Protein AF-A0A6A6X200-F1 (afdb_monomer_lite)

Structure (mmCIF, N/CA/C/O backbone):
data_AF-A0A6A6X20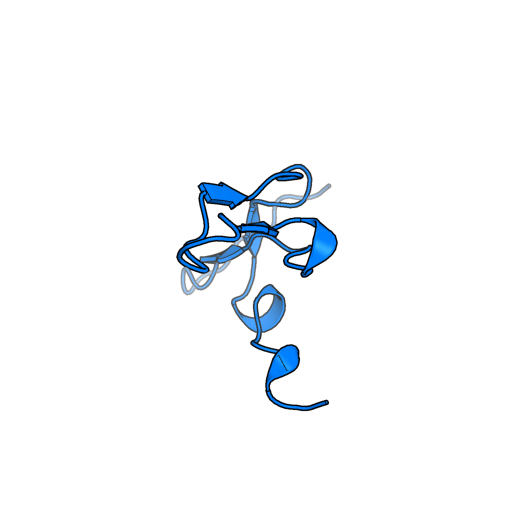0-F1
#
_entry.id   AF-A0A6A6X200-F1
#
loop_
_atom_site.group_PDB
_atom_site.id
_atom_site.type_symbol
_atom_site.label_atom_id
_atom_site.label_alt_id
_atom_site.label_comp_id
_atom_site.label_asym_id
_atom_site.label_entity_id
_atom_site.label_seq_id
_atom_site.pdbx_PDB_ins_code
_atom_site.Cartn_x
_atom_site.Cartn_y
_atom_site.Cartn_z
_atom_site.occupancy
_atom_site.B_iso_or_equiv
_atom_site.auth_seq_id
_atom_site.auth_comp_id
_atom_site.auth_asym_id
_atom_site.auth_atom_id
_atom_site.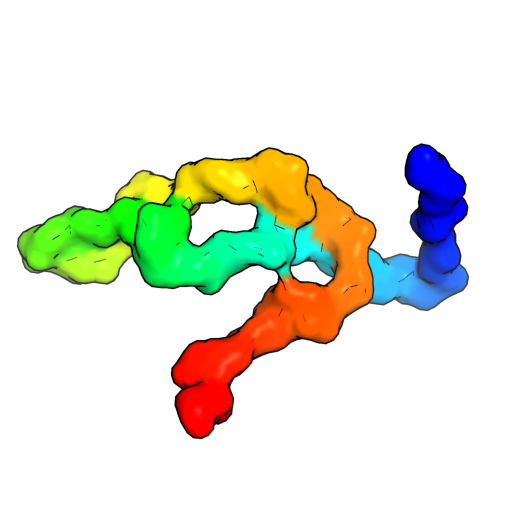pdbx_PDB_model_num
ATOM 1 N N . TRP A 1 1 ? 5.899 7.939 -21.689 1.00 67.62 1 TRP A N 1
ATOM 2 C CA . TRP A 1 1 ? 6.723 7.042 -20.852 1.00 67.62 1 TRP A CA 1
ATOM 3 C C . TRP A 1 1 ? 7.102 5.820 -21.675 1.00 67.62 1 TRP A C 1
ATOM 5 O O . TRP A 1 1 ? 6.235 5.308 -22.375 1.00 67.62 1 TRP A O 1
ATOM 15 N N . SER A 1 2 ? 8.366 5.385 -21.675 1.00 79.50 2 SER A N 1
ATOM 16 C CA . SER A 1 2 ? 8.765 4.178 -22.413 1.00 79.50 2 SER A CA 1
ATOM 17 C C . SER A 1 2 ? 8.365 2.927 -21.632 1.00 79.50 2 SER A C 1
ATOM 19 O O . SER A 1 2 ? 8.552 2.860 -20.418 1.00 79.50 2 SER A O 1
ATOM 21 N N . ARG A 1 3 ? 7.798 1.931 -22.325 1.00 82.06 3 ARG A N 1
ATOM 22 C CA . ARG A 1 3 ? 7.440 0.649 -21.710 1.00 82.06 3 ARG A CA 1
ATOM 23 C C . ARG A 1 3 ? 8.706 0.002 -21.147 1.00 82.06 3 ARG A C 1
ATOM 25 O O . ARG A 1 3 ? 9.671 -0.201 -21.879 1.00 82.06 3 ARG A O 1
ATOM 32 N N . LYS A 1 4 ? 8.686 -0.330 -19.859 1.00 83.38 4 LYS A N 1
ATOM 33 C CA . LYS A 1 4 ? 9.711 -1.159 -19.223 1.00 83.38 4 LYS A CA 1
ATOM 34 C C . LYS A 1 4 ? 9.256 -2.615 -19.260 1.00 83.38 4 LYS A C 1
ATOM 36 O O . LYS A 1 4 ? 8.073 -2.901 -19.101 1.00 83.38 4 LYS A O 1
ATOM 41 N N . SER A 1 5 ? 10.192 -3.525 -19.490 1.00 86.38 5 SER A N 1
ATOM 42 C CA . SER A 1 5 ? 9.967 -4.971 -19.482 1.00 86.38 5 SER A CA 1
ATOM 43 C C . SER A 1 5 ? 11.029 -5.639 -18.620 1.00 86.38 5 SER A C 1
ATOM 45 O O . SER A 1 5 ? 12.178 -5.202 -18.627 1.00 86.38 5 SER A O 1
ATOM 47 N N . SER A 1 6 ? 10.655 -6.703 -17.916 1.00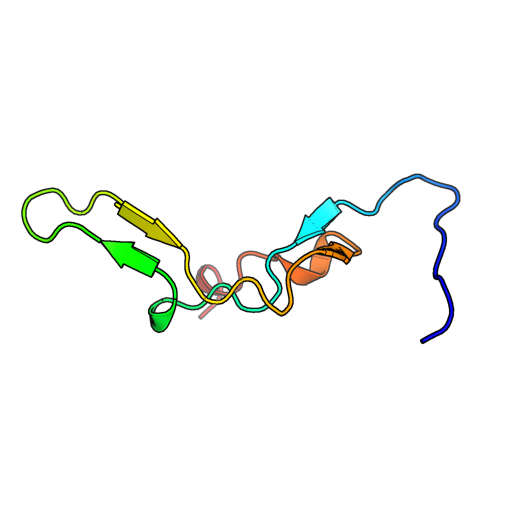 83.62 6 SER A N 1
ATOM 48 C CA . SER A 1 6 ? 11.575 -7.544 -17.149 1.00 83.62 6 SER A CA 1
ATOM 49 C C . SER A 1 6 ? 11.668 -8.931 -17.788 1.00 83.62 6 SER A C 1
ATOM 51 O O . SER A 1 6 ? 10.656 -9.477 -18.230 1.00 83.62 6 SER A O 1
ATOM 53 N N . ILE A 1 7 ? 12.878 -9.497 -17.834 1.00 82.81 7 ILE A N 1
ATOM 54 C CA . ILE A 1 7 ? 13.131 -10.867 -18.314 1.00 82.81 7 ILE A CA 1
ATOM 55 C C . ILE A 1 7 ? 12.576 -11.891 -17.310 1.00 82.81 7 ILE A C 1
ATOM 57 O O . ILE A 1 7 ? 12.034 -12.921 -17.703 1.00 82.81 7 ILE A O 1
ATOM 61 N N . SER A 1 8 ? 12.666 -11.583 -16.019 1.00 85.62 8 SER A N 1
ATOM 62 C CA . SER A 1 8 ? 12.335 -12.464 -14.896 1.00 85.62 8 SER A CA 1
ATOM 63 C C . SER A 1 8 ? 10.866 -12.406 -14.453 1.00 85.62 8 SER A C 1
ATOM 65 O O . SER A 1 8 ? 10.452 -13.218 -13.636 1.00 85.62 8 SER A O 1
ATOM 67 N N . ARG A 1 9 ? 10.039 -11.530 -15.053 1.00 79.69 9 ARG A N 1
ATOM 68 C CA . ARG A 1 9 ? 8.624 -11.291 -14.672 1.00 79.69 9 ARG A CA 1
ATOM 69 C C . ARG A 1 9 ? 8.448 -10.821 -13.219 1.00 79.69 9 ARG A C 1
ATOM 71 O O . ARG A 1 9 ? 7.446 -11.125 -12.584 1.00 79.69 9 ARG A O 1
ATOM 78 N N . ASP A 1 10 ? 9.384 -10.011 -12.736 1.00 88.31 10 ASP A N 1
ATOM 79 C CA . ASP A 1 10 ? 9.418 -9.566 -11.332 1.00 88.31 10 ASP A CA 1
ATOM 80 C C . ASP A 1 10 ? 8.491 -8.385 -11.010 1.00 88.31 10 ASP A C 1
ATOM 82 O O . ASP A 1 10 ? 8.503 -7.880 -9.886 1.00 88.31 10 ASP A O 1
ATOM 86 N N . PHE A 1 11 ? 7.716 -7.900 -11.983 1.00 91.50 11 PHE A N 1
ATOM 87 C CA . PHE A 1 11 ? 6.793 -6.803 -11.725 1.00 91.50 11 PHE A CA 1
ATOM 88 C C . PHE A 1 11 ? 5.544 -7.301 -11.006 1.00 91.50 11 PHE A C 1
ATOM 90 O O . PHE A 1 11 ? 4.832 -8.178 -11.494 1.00 91.50 11 PHE A O 1
ATOM 97 N N . MET A 1 12 ? 5.271 -6.695 -9.858 1.00 91.38 12 MET A N 1
ATOM 98 C CA . MET A 1 12 ? 4.088 -6.925 -9.042 1.00 91.38 12 MET A CA 1
ATOM 99 C C . MET A 1 12 ? 3.166 -5.719 -9.135 1.00 91.38 12 MET A C 1
ATOM 101 O O . MET A 1 12 ? 3.599 -4.618 -9.473 1.00 91.38 12 MET A O 1
ATOM 105 N N . PHE A 1 13 ? 1.887 -5.933 -8.846 1.00 92.19 13 PHE A N 1
ATOM 106 C CA . PHE A 1 13 ? 0.953 -4.828 -8.737 1.00 92.19 13 PHE A CA 1
ATOM 107 C C 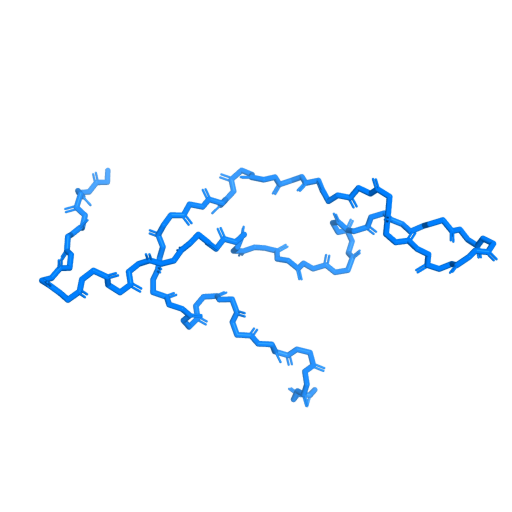. PHE A 1 13 ? 1.222 -4.068 -7.431 1.00 92.19 13 PHE A C 1
ATOM 109 O O . PHE A 1 13 ? 1.026 -4.617 -6.347 1.00 92.19 13 PHE A O 1
ATOM 116 N N . CYS A 1 14 ? 1.700 -2.835 -7.555 1.00 93.44 14 CYS A N 1
ATOM 117 C CA . CYS A 1 14 ? 1.979 -1.916 -6.458 1.00 93.44 14 CYS A CA 1
ATOM 118 C C . CYS A 1 14 ? 0.946 -0.787 -6.477 1.00 93.44 14 CYS A C 1
ATOM 120 O O . CYS A 1 14 ? 0.494 -0.364 -7.544 1.00 93.44 14 CYS A O 1
ATOM 122 N N . TYR A 1 15 ? 0.575 -0.312 -5.294 1.00 94.38 15 TYR A N 1
ATOM 123 C CA . TYR A 1 15 ? -0.315 0.820 -5.083 1.00 94.38 15 TYR A CA 1
ATOM 124 C C . TYR A 1 15 ? 0.448 2.155 -5.175 1.00 94.38 15 TYR A C 1
ATOM 126 O O . TYR A 1 15 ? -0.117 3.143 -5.636 1.00 94.38 15 TYR A O 1
ATOM 134 N N . ASN A 1 16 ? 1.741 2.162 -4.818 1.00 92.81 16 ASN A N 1
ATOM 135 C CA . ASN A 1 16 ? 2.696 3.280 -4.934 1.00 92.81 16 ASN A CA 1
ATOM 136 C C . ASN A 1 16 ? 2.434 4.534 -4.079 1.00 92.81 16 ASN A C 1
ATOM 138 O O . ASN A 1 16 ? 3.288 5.417 -4.052 1.00 92.81 16 ASN A O 1
ATOM 142 N N . ASP A 1 17 ? 1.310 4.617 -3.370 1.00 91.81 17 ASP A N 1
ATOM 143 C CA . ASP A 1 17 ? 1.003 5.716 -2.440 1.00 91.81 17 ASP A CA 1
ATOM 144 C C . ASP A 1 17 ? 0.250 5.238 -1.177 1.00 91.81 17 ASP A C 1
ATOM 146 O O . ASP A 1 17 ? -0.694 5.875 -0.706 1.00 91.81 17 ASP A O 1
ATOM 150 N N . LEU A 1 18 ? 0.576 4.048 -0.645 1.00 90.19 18 LEU A N 1
ATOM 151 C CA . LEU A 1 18 ? -0.242 3.385 0.386 1.00 90.19 18 LEU A CA 1
ATOM 152 C C . LEU A 1 18 ? -0.022 4.006 1.773 1.00 90.19 18 LEU A C 1
ATOM 154 O O . LEU A 1 18 ? 0.573 3.423 2.679 1.00 90.19 18 LEU A O 1
ATOM 158 N N . ALA A 1 19 ? -0.514 5.226 1.933 1.00 88.06 19 ALA A N 1
ATOM 159 C CA . ALA A 1 19 ? -0.454 6.002 3.152 1.00 88.06 19 ALA A CA 1
ATOM 160 C C . ALA A 1 19 ? -1.741 5.856 3.977 1.00 88.06 19 ALA A C 1
ATOM 162 O O . ALA A 1 19 ? -2.818 5.563 3.459 1.00 88.06 19 ALA A O 1
ATOM 163 N N . GLN A 1 20 ? -1.647 6.124 5.284 1.00 91.88 20 GLN A N 1
ATOM 164 C CA . GLN A 1 20 ? -2.777 5.996 6.218 1.00 91.88 20 GLN A CA 1
ATOM 165 C C . GLN A 1 20 ? -4.003 6.821 5.792 1.00 91.88 20 GLN A C 1
ATOM 167 O O . GLN A 1 20 ? -5.131 6.377 5.973 1.00 91.88 20 GLN A O 1
ATOM 172 N N . HIS A 1 21 ? -3.792 7.995 5.187 1.00 92.81 21 HIS A N 1
ATOM 173 C CA . HIS A 1 21 ? -4.874 8.874 4.737 1.00 92.81 21 HIS A CA 1
ATOM 174 C C . HIS A 1 21 ? -5.654 8.327 3.525 1.00 92.81 21 HIS A C 1
ATOM 176 O O . HIS A 1 21 ? -6.752 8.806 3.252 1.00 92.81 21 HIS A O 1
ATOM 182 N N . ASN A 1 22 ? -5.127 7.306 2.839 1.00 95.69 22 ASN A N 1
ATOM 183 C CA . ASN A 1 22 ? -5.768 6.638 1.703 1.00 95.69 22 ASN A CA 1
ATOM 184 C C . ASN A 1 22 ? -6.572 5.383 2.111 1.00 95.69 22 ASN A C 1
ATOM 186 O O . ASN A 1 22 ? -7.189 4.739 1.256 1.00 95.69 22 ASN A O 1
ATOM 190 N N . ILE A 1 23 ? -6.583 5.028 3.403 1.00 96.06 23 ILE A N 1
ATOM 191 C CA . ILE A 1 23 ? -7.231 3.825 3.943 1.00 96.06 23 ILE A CA 1
ATOM 192 C C . ILE A 1 23 ? -8.418 4.236 4.815 1.00 96.06 23 ILE A C 1
ATOM 194 O O . ILE A 1 23 ? -8.257 4.873 5.855 1.00 96.06 23 ILE A O 1
ATOM 198 N N . PHE A 1 24 ? -9.624 3.818 4.431 1.00 97.69 24 PHE A N 1
ATOM 199 C CA . PHE A 1 24 ? -10.809 3.995 5.266 1.00 97.69 24 PHE A CA 1
ATOM 200 C C . PHE A 1 24 ? -11.001 2.800 6.183 1.00 97.69 24 PHE A C 1
ATOM 202 O O . PHE A 1 24 ? -10.906 1.640 5.775 1.00 97.69 24 PHE A O 1
ATOM 209 N N . VAL A 1 25 ? -11.301 3.106 7.440 1.00 98.06 25 VAL A N 1
ATOM 210 C CA . VAL A 1 25 ? -11.444 2.126 8.507 1.00 98.06 25 VAL A CA 1
ATOM 211 C C . VAL A 1 25 ? -12.764 2.367 9.224 1.00 98.06 25 VAL A C 1
ATOM 213 O O . VAL A 1 25 ? -13.114 3.497 9.558 1.00 98.06 25 VAL A O 1
ATOM 216 N N . LYS A 1 26 ? -13.506 1.291 9.481 1.00 98.25 26 LYS A N 1
ATOM 217 C CA . LYS A 1 26 ? -14.722 1.335 10.292 1.00 98.25 26 LYS A CA 1
ATOM 218 C C . LYS A 1 26 ? -14.361 1.486 11.772 1.00 98.25 26 LYS A C 1
ATOM 220 O O . LYS A 1 26 ? -13.755 0.573 12.335 1.00 98.25 26 LYS A O 1
ATOM 225 N N . LEU A 1 27 ? -14.777 2.584 12.407 1.00 96.94 27 LEU A N 1
ATOM 226 C CA . LEU A 1 27 ? -14.361 2.955 13.768 1.00 96.94 27 LEU A CA 1
ATOM 227 C C . LEU A 1 27 ? -14.709 1.909 14.836 1.00 96.94 27 LEU A C 1
ATOM 229 O O . LEU A 1 27 ? -13.938 1.712 15.766 1.00 96.94 27 LEU A O 1
ATOM 233 N N . GLU A 1 28 ? -15.828 1.195 14.700 1.00 98.19 28 GLU A N 1
ATOM 234 C CA . GLU A 1 28 ? -16.274 0.247 15.732 1.00 98.19 28 GLU A CA 1
ATOM 235 C C . GLU A 1 28 ? -15.505 -1.081 15.696 1.00 98.19 28 GLU A C 1
ATOM 237 O O . GLU A 1 28 ? -15.525 -1.841 16.659 1.00 98.19 28 GLU A O 1
ATOM 242 N N . THR A 1 29 ? -14.868 -1.403 14.567 1.00 97.81 29 THR A N 1
ATOM 243 C CA . THR A 1 29 ? -14.257 -2.728 14.333 1.00 97.81 29 THR A CA 1
ATOM 244 C C . THR A 1 29 ? -12.793 -2.665 13.933 1.00 97.81 29 THR A C 1
ATOM 246 O O . THR A 1 29 ? -12.142 -3.703 13.847 1.00 97.81 29 THR A O 1
ATOM 249 N N . PHE A 1 30 ? -12.305 -1.470 13.608 1.00 96.25 30 PHE A N 1
ATOM 250 C CA . PHE A 1 30 ? -11.014 -1.228 12.978 1.00 96.25 30 PHE A CA 1
ATOM 251 C C . PHE A 1 30 ? -10.767 -2.037 11.692 1.00 96.25 30 PHE A C 1
ATOM 253 O O . PHE A 1 30 ? -9.628 -2.222 11.270 1.00 96.25 30 PHE A O 1
ATOM 260 N N . LYS A 1 31 ? -11.832 -2.505 11.027 1.00 98.12 31 LYS A N 1
ATOM 261 C CA . LYS A 1 31 ? -11.726 -3.182 9.732 1.00 98.12 31 LYS A CA 1
ATOM 262 C C . LYS A 1 31 ? -11.601 -2.162 8.607 1.00 98.12 31 LYS A C 1
ATOM 264 O O . LYS A 1 31 ? -12.349 -1.185 8.575 1.00 98.12 31 LYS A O 1
ATOM 269 N N . ILE A 1 32 ? -10.696 -2.434 7.669 1.00 97.62 32 ILE A N 1
ATOM 270 C CA . ILE A 1 32 ? -10.567 -1.675 6.421 1.00 97.62 32 ILE A CA 1
ATOM 271 C C . ILE A 1 32 ? -11.861 -1.838 5.618 1.00 97.62 32 ILE A C 1
ATOM 273 O O . ILE A 1 32 ? -12.339 -2.958 5.431 1.00 97.62 32 ILE A O 1
ATOM 277 N N . THR A 1 33 ? -12.430 -0.727 5.159 1.00 98.06 33 THR A N 1
ATOM 278 C CA . THR A 1 33 ? -13.659 -0.702 4.350 1.00 98.06 33 THR A CA 1
ATOM 279 C C . THR A 1 33 ? -13.404 -0.287 2.912 1.00 98.06 33 THR A C 1
ATOM 281 O O . THR A 1 33 ? -14.127 -0.727 2.021 1.00 98.06 33 THR A O 1
ATOM 284 N N . ALA A 1 34 ? -12.382 0.534 2.679 1.00 97.81 34 ALA A N 1
ATOM 285 C CA . ALA A 1 34 ? -11.976 0.958 1.350 1.00 97.81 34 ALA A CA 1
ATOM 286 C C . ALA A 1 34 ? -10.501 1.375 1.327 1.00 97.81 34 ALA A C 1
ATOM 288 O O . ALA A 1 34 ? -9.943 1.8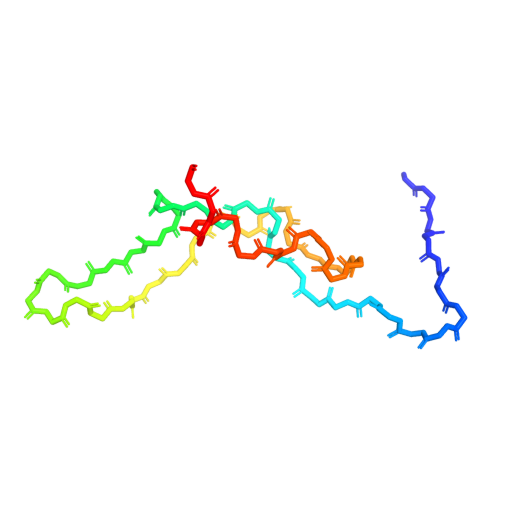07 2.337 1.00 97.81 34 ALA A O 1
ATOM 289 N N . ILE A 1 35 ? -9.906 1.278 0.141 1.00 96.81 35 ILE A N 1
ATOM 290 C CA . ILE A 1 35 ? -8.625 1.888 -0.223 1.00 96.81 35 ILE A CA 1
ATOM 291 C C . ILE A 1 35 ? -8.931 2.789 -1.422 1.00 96.81 35 ILE A C 1
ATOM 293 O O . ILE A 1 35 ? -9.565 2.324 -2.374 1.00 96.81 35 ILE A O 1
ATOM 297 N N . MET A 1 36 ? -8.560 4.067 -1.360 1.00 96.12 36 MET A N 1
ATOM 298 C CA . MET A 1 36 ? -8.923 5.067 -2.383 1.00 96.12 36 MET A CA 1
ATOM 299 C C . MET A 1 36 ? -7.737 5.399 -3.294 1.00 96.12 36 MET A C 1
ATOM 301 O O . MET A 1 36 ? -6.839 4.585 -3.371 1.00 96.12 36 MET A O 1
ATOM 305 N N . ASN A 1 37 ? -7.745 6.513 -4.034 1.00 95.94 37 ASN A N 1
ATOM 306 C CA . ASN A 1 37 ? -6.563 7.126 -4.673 1.00 95.94 37 ASN A CA 1
ATOM 307 C C . ASN A 1 37 ? -5.616 6.170 -5.439 1.00 95.94 37 ASN A C 1
ATOM 309 O O . ASN A 1 37 ? -4.402 6.202 -5.291 1.00 95.94 37 ASN A O 1
ATOM 313 N N . TRP A 1 38 ? -6.177 5.317 -6.302 1.00 95.50 38 TRP A N 1
ATOM 314 C CA . TRP A 1 38 ? -5.442 4.302 -7.082 1.00 95.50 38 TRP A CA 1
ATOM 315 C C . TRP A 1 38 ? -4.671 4.850 -8.298 1.00 95.50 38 TRP A C 1
ATOM 317 O O . TRP A 1 38 ? -4.188 4.078 -9.122 1.00 95.50 38 TRP A O 1
ATOM 327 N N . GLU A 1 39 ? -4.578 6.166 -8.466 1.00 95.88 39 GLU A N 1
ATOM 328 C CA . GLU A 1 39 ? -4.054 6.814 -9.680 1.00 95.88 39 GLU A CA 1
ATOM 329 C C . GLU A 1 39 ? -2.574 6.523 -9.972 1.00 95.88 39 GLU A C 1
ATOM 331 O O . GLU A 1 39 ? -2.147 6.604 -11.125 1.00 95.88 39 GLU A O 1
ATOM 336 N N . PHE A 1 40 ? -1.815 6.115 -8.953 1.00 93.62 40 PHE A N 1
ATOM 337 C CA . PHE A 1 40 ? -0.417 5.702 -9.080 1.00 93.62 40 PHE A CA 1
ATOM 338 C C . PHE A 1 40 ? -0.217 4.183 -9.114 1.00 93.62 40 PHE A C 1
ATOM 340 O O . PHE A 1 40 ? 0.920 3.725 -9.268 1.00 93.62 40 PHE A O 1
ATOM 347 N N . ALA A 1 41 ? -1.292 3.397 -9.011 1.00 94.69 41 ALA A N 1
ATOM 348 C CA . ALA A 1 41 ? -1.199 1.947 -8.993 1.00 94.69 41 ALA A CA 1
ATOM 349 C C . ALA A 1 41 ? -0.809 1.372 -10.365 1.00 94.69 41 ALA A C 1
ATOM 351 O O . ALA A 1 41 ? -1.182 1.883 -11.424 1.00 94.69 41 ALA A O 1
ATOM 352 N N . GLY A 1 42 ? -0.068 0.266 -10.365 1.00 93.69 42 GLY A N 1
ATOM 353 C CA . GLY A 1 42 ? 0.397 -0.375 -11.595 1.00 93.69 42 GLY A CA 1
ATOM 354 C C . GLY A 1 42 ? 1.416 -1.480 -11.344 1.00 93.69 42 GLY A C 1
ATOM 355 O O . GLY A 1 42 ? 1.554 -1.955 -10.226 1.00 93.69 42 GLY A O 1
ATOM 356 N N . TYR A 1 43 ? 2.128 -1.907 -12.389 1.00 92.69 43 TYR A N 1
ATOM 357 C CA . TYR A 1 43 ? 3.113 -2.991 -12.301 1.00 92.69 43 TYR A CA 1
ATOM 358 C C . TYR A 1 43 ? 4.542 -2.449 -12.168 1.00 92.69 43 TYR A C 1
ATOM 360 O O . TYR A 1 43 ? 5.062 -1.847 -13.110 1.00 92.69 43 TYR A O 1
ATOM 368 N N . PHE A 1 44 ? 5.173 -2.698 -11.017 1.00 91.38 44 PHE A N 1
ATOM 369 C CA . PHE A 1 44 ? 6.496 -2.188 -10.636 1.00 91.38 44 PHE A CA 1
ATOM 370 C C . PHE A 1 44 ? 7.330 -3.270 -9.948 1.00 91.38 44 PHE A C 1
ATOM 372 O O . PHE A 1 44 ? 6.827 -4.342 -9.613 1.00 91.38 44 PHE A O 1
ATOM 379 N N . SER A 1 45 ? 8.621 -3.013 -9.734 1.00 90.06 45 SER A N 1
ATOM 380 C CA . SER A 1 45 ? 9.439 -3.882 -8.885 1.00 90.06 45 SER A CA 1
ATOM 381 C C . SER A 1 45 ? 8.929 -3.837 -7.436 1.00 90.06 45 SER A C 1
ATOM 383 O O . SER A 1 45 ? 8.488 -2.787 -6.967 1.00 90.06 45 SER A O 1
ATOM 385 N N . LYS A 1 46 ? 8.990 -4.968 -6.722 1.00 86.81 46 LYS A N 1
ATOM 386 C CA . LYS A 1 46 ? 8.399 -5.152 -5.378 1.00 86.81 46 LYS A CA 1
ATOM 387 C C . LYS A 1 46 ? 8.847 -4.127 -4.324 1.00 86.81 46 LYS A C 1
ATOM 389 O O . LYS A 1 46 ? 8.160 -3.945 -3.325 1.00 86.81 46 LYS A O 1
ATOM 394 N N . GLU A 1 47 ? 9.993 -3.484 -4.531 1.00 87.69 47 GLU A N 1
ATOM 395 C CA . GLU A 1 47 ? 10.578 -2.477 -3.641 1.00 87.69 47 GLU A CA 1
ATOM 396 C C . GLU A 1 47 ? 9.681 -1.240 -3.482 1.00 87.69 47 GLU A C 1
ATOM 398 O O . GLU A 1 47 ? 9.760 -0.565 -2.460 1.00 87.69 47 GLU A O 1
ATOM 403 N N . PHE A 1 48 ? 8.803 -0.969 -4.455 1.00 89.00 48 PHE A N 1
ATOM 404 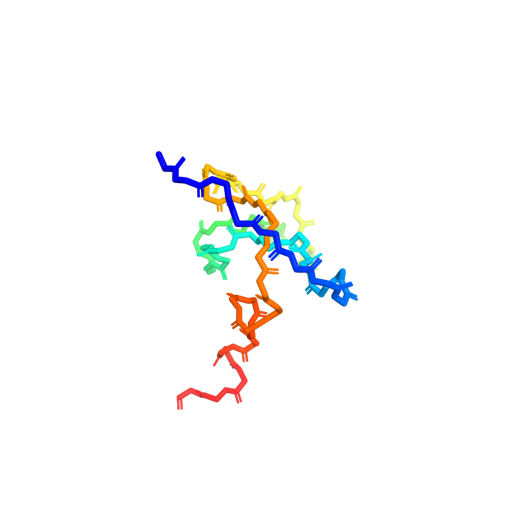C CA . PHE A 1 48 ? 7.855 0.150 -4.418 1.00 89.00 48 PHE A CA 1
ATOM 405 C C . PHE A 1 48 ? 6.780 0.013 -3.330 1.00 89.00 48 PHE A C 1
ATOM 407 O O . PHE A 1 48 ? 6.255 1.021 -2.873 1.00 89.00 48 PHE A O 1
ATOM 414 N N . GLU A 1 49 ? 6.482 -1.210 -2.883 1.00 88.00 49 GLU A N 1
ATOM 415 C CA . GLU A 1 49 ? 5.470 -1.484 -1.851 1.00 88.00 49 GLU A CA 1
ATOM 416 C C . GLU A 1 49 ? 6.106 -2.049 -0.570 1.00 88.00 49 GLU A C 1
ATOM 418 O O . GLU A 1 49 ? 5.494 -2.810 0.186 1.00 88.00 49 GLU A O 1
ATOM 423 N N . TYR A 1 50 ? 7.384 -1.738 -0.333 1.00 87.38 50 TYR A N 1
ATOM 424 C CA . TYR A 1 50 ? 8.047 -2.169 0.889 1.00 87.38 50 TYR A CA 1
ATOM 425 C C . TYR A 1 50 ? 7.353 -1.594 2.129 1.00 87.38 50 TYR A C 1
ATOM 427 O O . TYR A 1 50 ? 6.889 -0.455 2.119 1.00 87.38 50 TYR A O 1
ATOM 435 N N . PRO A 1 51 ? 7.286 -2.369 3.227 1.00 83.00 51 PRO A N 1
ATOM 436 C CA . PRO A 1 51 ? 6.539 -2.002 4.418 1.00 83.00 51 PRO A CA 1
ATOM 437 C C . PRO A 1 51 ? 7.308 -0.979 5.256 1.00 83.00 51 PRO A C 1
ATOM 439 O O . PRO A 1 51 ? 7.771 -1.280 6.358 1.00 83.00 51 PRO A O 1
ATOM 442 N N . VAL A 1 52 ? 7.452 0.236 4.724 1.00 78.25 52 VAL A N 1
ATOM 443 C CA . VAL A 1 52 ? 8.215 1.341 5.324 1.00 78.25 52 VAL A CA 1
ATOM 444 C C . VAL A 1 52 ? 7.744 1.670 6.742 1.00 78.25 52 VAL A C 1
ATOM 446 O O . VAL A 1 52 ? 8.548 2.024 7.592 1.00 78.25 52 VAL A O 1
ATOM 449 N N . TRP A 1 53 ? 6.469 1.422 7.055 1.00 77.75 53 TRP A N 1
ATOM 450 C CA . TRP A 1 53 ? 5.897 1.598 8.395 1.00 77.75 53 TRP A CA 1
ATOM 451 C C . TRP A 1 53 ? 6.473 0.660 9.472 1.00 77.75 53 TRP A C 1
ATOM 453 O O . TRP A 1 53 ? 6.180 0.842 10.651 1.00 77.75 53 TRP A O 1
ATOM 463 N N . ARG A 1 54 ? 7.255 -0.367 9.106 1.00 81.94 54 ARG A N 1
ATOM 464 C CA . ARG A 1 54 ? 7.932 -1.261 10.067 1.00 81.94 54 ARG A CA 1
ATOM 465 C C . ARG A 1 54 ? 9.280 -0.721 10.548 1.00 81.94 54 ARG A C 1
ATOM 467 O O . ARG A 1 54 ? 9.826 -1.262 11.507 1.00 81.94 54 ARG A O 1
ATOM 474 N N . HIS A 1 55 ? 9.806 0.311 9.894 1.00 78.00 55 HIS A N 1
ATOM 475 C CA . HIS A 1 55 ? 11.096 0.925 10.199 1.00 78.00 55 HIS A CA 1
ATOM 476 C C . HIS A 1 55 ? 10.913 2.450 10.320 1.00 78.00 55 HIS A C 1
ATOM 478 O O . HIS A 1 55 ? 11.218 3.154 9.359 1.00 78.00 55 HIS A O 1
ATOM 484 N N . PRO A 1 56 ? 10.332 2.929 11.441 1.00 59.53 56 PRO A N 1
ATOM 485 C CA . PRO A 1 56 ? 9.992 4.339 11.648 1.00 59.53 56 PRO A CA 1
ATOM 486 C C . PRO A 1 56 ? 11.211 5.263 11.727 1.00 59.53 56 PRO A C 1
ATOM 488 O O . PRO A 1 56 ? 12.283 4.802 12.184 1.00 59.53 56 PRO A O 1
#

Secondary structure (DSSP, 8-state):
-PPP--SS--EEEE-S---GGGEEEETTTTEEEEE--GGG-EEEEGGGG--GGG--

Foldseek 3Di:
DDDDDDPVQQWDWDQLPPDPVQWDADPVPRDTDDGHDSVPTDTDHPVSRPPVVVPD

Organism: NCBI:txid1314802

pLDDT: mean 89.82, std 7.89, range [59.53, 98.25]

Radius of gyration: 14.3 Å; chains: 1; bounding box: 29×21×38 Å

Sequence (56 aa):
WSRKSSISRDFMFCYNDLAQHNIFVKLETFKITAIMNWEFAGYFSKEFEYPVWRHP